Protein AF-A0A932LDM0-F1 (afdb_monomer_lite)

Radius of gyration: 12.8 Å; chains: 1; bounding box: 32×37×29 Å

Secondary structure (DSSP, 8-state):
--HHHHHHHHHHHHHHHHHHHHHHS-TT-EEEEETTEEEEEESSHHHHHHHHHHTT--GGG-EEEETT----S------

pLDDT: mean 83.51, std 14.33, range [41.19, 94.56]

Structure (mmCIF, N/CA/C/O backbone):
data_AF-A0A932LDM0-F1
#
_entry.id   AF-A0A932LDM0-F1
#
loop_
_atom_site.group_PDB
_atom_site.id
_atom_site.type_symbol
_atom_site.label_atom_id
_atom_site.label_alt_id
_atom_site.label_comp_id
_atom_site.label_asym_id
_atom_site.label_entity_id
_atom_site.label_seq_id
_atom_site.pdbx_PDB_ins_code
_atom_site.Cartn_x
_atom_site.Cartn_y
_atom_site.Cartn_z
_atom_site.occupancy
_atom_site.B_iso_or_equiv
_atom_site.auth_seq_id
_atom_site.auth_comp_id
_atom_site.auth_asym_id
_atom_site.auth_atom_id
_atom_site.pdbx_PDB_model_num
ATOM 1 N N . MET A 1 1 ? -19.467 0.765 6.457 1.00 56.66 1 MET A N 1
ATOM 2 C CA . MET A 1 1 ? -18.947 2.148 6.485 1.00 56.66 1 MET A CA 1
ATOM 3 C C . MET A 1 1 ? -19.214 2.764 5.130 1.00 56.66 1 MET A C 1
ATOM 5 O O . MET A 1 1 ? -19.131 2.039 4.145 1.00 56.66 1 MET A O 1
ATOM 9 N N . ASP A 1 2 ? -19.587 4.039 5.088 1.00 74.62 2 ASP A N 1
ATOM 10 C CA . ASP A 1 2 ? -19.768 4.763 3.830 1.00 74.62 2 ASP A CA 1
ATOM 11 C C . ASP A 1 2 ? -18.419 4.887 3.095 1.00 74.62 2 ASP A C 1
ATOM 13 O O . ASP A 1 2 ? -17.376 5.067 3.735 1.00 74.62 2 ASP A O 1
ATOM 17 N N . VAL A 1 3 ? -18.422 4.748 1.769 1.00 70.69 3 VAL A N 1
ATOM 18 C CA . VAL A 1 3 ? -17.209 4.819 0.935 1.00 70.69 3 VAL A CA 1
ATOM 19 C C . VAL A 1 3 ? -16.550 6.194 1.069 1.00 70.69 3 VAL A C 1
ATOM 21 O O . VAL A 1 3 ? -15.321 6.289 1.096 1.00 70.69 3 VAL A O 1
ATOM 24 N N . GLU A 1 4 ? -17.346 7.254 1.226 1.00 72.50 4 GLU A N 1
ATOM 25 C CA . GLU A 1 4 ? -16.831 8.614 1.406 1.00 72.50 4 GLU A CA 1
ATOM 26 C C . GLU A 1 4 ? -16.106 8.785 2.745 1.00 72.50 4 GLU A C 1
ATOM 28 O O . GLU A 1 4 ? -15.022 9.373 2.796 1.00 72.50 4 GLU A O 1
ATOM 33 N N . GLN A 1 5 ? -16.651 8.202 3.816 1.00 75.12 5 GLN A N 1
ATOM 34 C CA . GLN A 1 5 ? -16.045 8.248 5.146 1.00 75.12 5 GLN A CA 1
ATOM 35 C C . GLN A 1 5 ? -14.693 7.519 5.168 1.00 75.12 5 GLN A C 1
ATOM 37 O O . GLN A 1 5 ? -13.713 8.058 5.685 1.00 75.12 5 GLN A O 1
ATOM 42 N N . ASN A 1 6 ? -14.618 6.330 4.559 1.00 79.31 6 ASN A N 1
ATOM 43 C CA . ASN A 1 6 ? -13.372 5.558 4.482 1.00 79.31 6 ASN A CA 1
ATOM 44 C C . ASN A 1 6 ? -12.309 6.299 3.650 1.00 79.31 6 ASN A C 1
ATOM 46 O O . ASN A 1 6 ? -11.132 6.366 4.002 1.00 79.31 6 ASN A O 1
ATOM 50 N N . ARG A 1 7 ? -12.728 6.957 2.565 1.00 81.81 7 ARG A N 1
ATOM 51 C CA . ARG A 1 7 ? -11.827 7.776 1.752 1.00 81.81 7 ARG A CA 1
ATOM 52 C C . ARG A 1 7 ? -11.264 8.968 2.532 1.00 81.81 7 ARG A C 1
ATOM 54 O O . ARG A 1 7 ? -10.061 9.220 2.447 1.00 81.81 7 ARG A O 1
ATOM 61 N N . ALA A 1 8 ? -12.091 9.683 3.295 1.00 85.25 8 ALA A N 1
ATOM 62 C CA . ALA A 1 8 ? -11.634 10.796 4.128 1.00 85.25 8 ALA A CA 1
ATOM 63 C C . ALA A 1 8 ? -10.633 10.333 5.204 1.00 85.25 8 ALA A C 1
ATOM 65 O O . ALA A 1 8 ? -9.617 10.994 5.439 1.00 85.25 8 ALA A O 1
ATOM 66 N N . GLU A 1 9 ? -10.884 9.172 5.811 1.00 89.31 9 GLU A N 1
ATOM 67 C CA . GLU A 1 9 ? -9.992 8.548 6.789 1.00 89.31 9 GLU A CA 1
ATOM 68 C C . GLU A 1 9 ? -8.637 8.171 6.178 1.00 89.31 9 GLU A C 1
ATOM 70 O O . GLU A 1 9 ? -7.592 8.579 6.694 1.00 89.31 9 GLU A O 1
ATOM 75 N N . ASN A 1 10 ? -8.633 7.484 5.034 1.00 87.69 10 ASN A N 1
ATOM 76 C CA . ASN A 1 10 ? -7.399 7.090 4.355 1.00 87.69 10 ASN A CA 1
ATOM 77 C C . ASN A 1 10 ? -6.580 8.305 3.898 1.00 87.69 10 ASN A C 1
ATOM 79 O O . ASN A 1 10 ? -5.356 8.303 4.016 1.00 87.69 10 ASN A O 1
ATOM 83 N N . GLN A 1 11 ? -7.234 9.382 3.452 1.00 87.38 11 GLN A N 1
ATOM 84 C CA . GLN A 1 11 ? -6.550 10.637 3.125 1.00 87.38 11 GLN A CA 1
ATOM 85 C C . GLN A 1 11 ? -5.934 11.309 4.358 1.00 87.38 11 GLN A C 1
ATOM 87 O O . GLN A 1 11 ? -4.812 11.818 4.298 1.00 87.38 11 GLN A O 1
ATOM 92 N N . ALA A 1 12 ? -6.641 11.318 5.491 1.00 89.38 12 ALA A N 1
ATOM 93 C CA . ALA A 1 12 ? -6.098 11.848 6.737 1.00 89.38 12 ALA A CA 1
ATOM 94 C C . ALA A 1 12 ? -4.903 11.022 7.233 1.00 89.38 12 ALA A C 1
ATOM 96 O O . ALA A 1 12 ? -3.915 11.592 7.706 1.00 89.38 12 ALA A O 1
ATOM 97 N N . ALA A 1 13 ? -4.968 9.698 7.090 1.00 90.31 13 ALA A N 1
ATOM 98 C CA . ALA A 1 13 ? -3.862 8.806 7.399 1.00 90.31 13 ALA A CA 1
ATOM 99 C C . ALA A 1 13 ? -2.667 9.034 6.473 1.00 90.31 13 ALA A C 1
ATOM 101 O O . ALA A 1 13 ? -1.554 9.178 6.970 1.00 90.31 13 ALA A O 1
ATOM 102 N N . PHE A 1 14 ? -2.882 9.179 5.163 1.00 89.44 14 PHE A N 1
ATOM 103 C CA . PHE A 1 14 ? -1.813 9.498 4.219 1.00 89.44 14 PHE A CA 1
ATOM 104 C C . PHE A 1 14 ? -1.045 10.759 4.620 1.00 89.44 14 PHE A C 1
ATOM 106 O O . PHE A 1 14 ? 0.177 10.716 4.701 1.00 89.44 14 PHE A O 1
ATOM 113 N N . ARG A 1 15 ? -1.730 11.854 4.981 1.00 88.50 15 ARG A N 1
ATOM 114 C CA . ARG A 1 15 ? -1.056 13.087 5.439 1.00 88.50 15 ARG A CA 1
ATOM 115 C C . ARG A 1 15 ? -0.154 12.861 6.656 1.00 88.50 15 ARG A C 1
ATOM 117 O O . ARG A 1 15 ? 0.911 13.463 6.760 1.00 88.50 15 ARG A O 1
ATOM 124 N N . ARG A 1 16 ? -0.556 11.981 7.578 1.00 91.06 16 ARG A N 1
ATOM 125 C CA . ARG A 1 16 ? 0.243 11.620 8.764 1.00 91.06 16 ARG A CA 1
ATOM 126 C C . ARG A 1 16 ? 1.402 10.690 8.408 1.00 91.06 16 ARG A C 1
ATOM 128 O O . ARG A 1 16 ? 2.479 10.805 8.988 1.00 91.06 16 ARG A O 1
ATOM 135 N N . LEU A 1 17 ? 1.172 9.784 7.461 1.00 89.81 17 LEU A N 1
ATOM 136 C CA . LEU A 1 17 ? 2.099 8.733 7.059 1.00 89.81 17 LEU A CA 1
ATOM 137 C C . LEU A 1 17 ? 3.057 9.163 5.944 1.00 89.81 17 LEU A C 1
ATOM 139 O O . LEU A 1 17 ? 4.051 8.479 5.758 1.00 89.81 17 LEU A O 1
ATOM 143 N N . LYS A 1 18 ? 2.834 10.289 5.252 1.00 88.44 18 LYS A N 1
ATOM 144 C CA . LYS A 1 18 ? 3.621 10.732 4.083 1.00 88.44 18 LYS A CA 1
ATOM 145 C C . LYS A 1 18 ? 5.126 10.677 4.323 1.00 88.44 18 LYS A C 1
ATOM 147 O O . LYS A 1 18 ? 5.836 10.012 3.584 1.00 88.44 18 LYS A O 1
ATOM 152 N N . ARG A 1 19 ? 5.598 11.295 5.413 1.00 87.44 19 ARG A N 1
ATOM 153 C CA . ARG A 1 19 ? 7.027 11.285 5.771 1.00 87.44 19 ARG A CA 1
ATOM 154 C C . ARG A 1 19 ? 7.569 9.879 6.022 1.00 87.44 19 ARG A C 1
ATOM 156 O O . ARG A 1 19 ? 8.721 9.616 5.713 1.00 87.44 19 ARG A O 1
ATOM 163 N N . ASN A 1 20 ? 6.754 9.002 6.603 1.00 89.69 20 ASN A N 1
ATOM 164 C CA . ASN A 1 20 ? 7.127 7.609 6.829 1.00 89.69 20 ASN A CA 1
ATOM 165 C C . ASN A 1 20 ? 7.176 6.849 5.496 1.00 89.69 20 ASN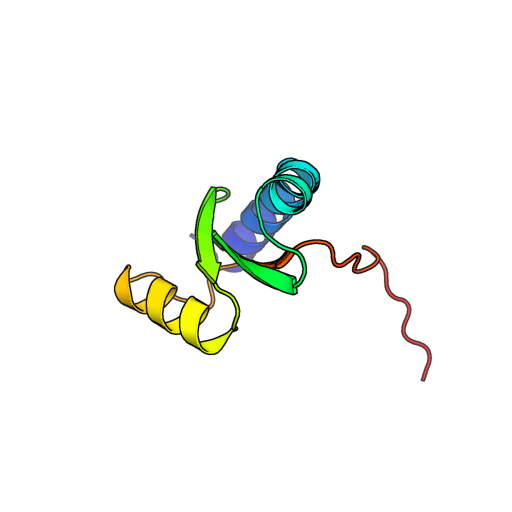 A C 1
ATOM 167 O O . ASN A 1 20 ? 8.151 6.172 5.207 1.00 89.69 20 ASN A O 1
ATOM 171 N N . ILE A 1 21 ? 6.178 7.051 4.633 1.00 88.88 21 ILE A N 1
ATOM 172 C CA . ILE A 1 21 ? 6.115 6.429 3.311 1.00 88.88 21 ILE A CA 1
ATOM 173 C C . ILE A 1 21 ? 7.337 6.813 2.465 1.00 88.88 21 ILE A C 1
ATOM 175 O O . ILE A 1 21 ? 7.976 5.947 1.876 1.00 88.88 21 ILE A O 1
ATOM 179 N N . ASP A 1 22 ? 7.703 8.093 2.451 1.00 89.06 22 ASP A N 1
ATOM 180 C CA . ASP A 1 22 ? 8.851 8.569 1.674 1.00 89.06 22 ASP A CA 1
ATOM 181 C C . ASP A 1 22 ? 10.193 8.038 2.205 1.00 89.06 22 ASP A C 1
ATOM 183 O O . ASP A 1 22 ? 11.133 7.871 1.429 1.00 89.06 22 ASP A O 1
ATOM 187 N N . ALA A 1 23 ? 10.286 7.768 3.512 1.00 89.75 23 ALA A N 1
ATOM 188 C CA . ALA A 1 23 ? 11.497 7.262 4.153 1.00 89.75 23 ALA A CA 1
ATOM 189 C C . ALA A 1 23 ? 11.619 5.729 4.111 1.00 89.75 23 ALA A C 1
ATOM 191 O O . ALA A 1 23 ? 12.732 5.208 4.089 1.00 89.75 23 ALA A O 1
ATOM 192 N N . SER A 1 24 ? 10.496 5.007 4.147 1.00 91.25 24 SER A N 1
ATOM 193 C CA . SER A 1 24 ? 10.471 3.548 4.304 1.00 91.25 24 SER A CA 1
ATOM 194 C C . SER A 1 24 ? 10.304 2.778 3.003 1.00 91.25 24 SER A C 1
ATOM 196 O O . SER A 1 24 ? 10.707 1.618 2.960 1.00 91.25 24 SER A O 1
ATOM 198 N N . TYR A 1 25 ? 9.746 3.389 1.956 1.00 89.88 25 TYR A N 1
ATOM 199 C CA . TYR A 1 25 ? 9.541 2.717 0.674 1.00 89.88 25 TYR A CA 1
ATOM 200 C C . TYR A 1 25 ? 10.468 3.295 -0.398 1.00 89.88 25 TYR A C 1
ATOM 202 O O . TYR A 1 25 ? 10.666 4.516 -0.444 1.00 89.88 25 TYR A O 1
ATOM 210 N N . PRO A 1 26 ? 11.030 2.450 -1.284 1.00 88.38 26 PRO A N 1
ATOM 211 C CA . PRO A 1 26 ? 11.824 2.928 -2.409 1.00 88.38 26 PRO A CA 1
ATOM 212 C C . PRO A 1 26 ? 11.007 3.889 -3.267 1.00 88.38 26 PRO A C 1
ATOM 214 O O . PRO A 1 26 ? 9.801 3.698 -3.421 1.00 88.38 26 PRO A O 1
ATOM 217 N N . GLY A 1 27 ? 11.648 4.912 -3.830 1.00 88.62 27 GLY A N 1
ATOM 218 C CA . GLY A 1 27 ? 10.970 5.897 -4.668 1.00 88.62 27 GLY A CA 1
ATOM 219 C C . GLY A 1 27 ? 10.268 5.247 -5.858 1.00 88.62 27 GLY A C 1
ATOM 220 O O . GLY A 1 27 ? 10.825 4.372 -6.520 1.00 88.62 27 GLY A O 1
ATOM 221 N N . GLY A 1 28 ? 9.035 5.673 -6.122 1.00 85.25 28 GLY A N 1
ATOM 222 C CA . GLY A 1 28 ? 8.235 5.164 -7.231 1.00 85.25 28 GLY A CA 1
ATOM 223 C C . GLY A 1 28 ? 7.444 3.885 -6.942 1.00 85.25 28 GLY A C 1
ATOM 224 O O . GLY A 1 28 ? 6.683 3.485 -7.824 1.00 85.25 28 GLY A O 1
ATOM 225 N N . HIS A 1 29 ? 7.565 3.295 -5.746 1.00 91.25 29 HIS A N 1
ATOM 226 C CA . HIS A 1 29 ? 6.683 2.220 -5.281 1.00 91.25 29 HIS A CA 1
ATOM 227 C C . HIS A 1 29 ? 5.264 2.737 -5.046 1.00 91.25 29 HIS A C 1
ATOM 229 O O . HIS A 1 29 ? 5.047 3.872 -4.620 1.00 91.25 29 HIS A O 1
ATOM 235 N N . PHE A 1 30 ? 4.289 1.870 -5.275 1.00 92.12 30 PHE A N 1
ATOM 236 C CA . PHE A 1 30 ? 2.901 2.090 -4.911 1.00 92.12 30 PHE A CA 1
ATOM 237 C C . PHE A 1 30 ? 2.657 1.552 -3.504 1.00 92.12 30 PHE A C 1
ATOM 239 O O . PHE A 1 30 ? 3.014 0.418 -3.200 1.00 92.12 30 PHE A O 1
ATOM 246 N N . VAL A 1 31 ? 2.015 2.350 -2.659 1.00 92.94 31 VAL A N 1
ATOM 247 C CA . VAL A 1 31 ? 1.674 2.010 -1.276 1.00 92.94 31 VAL A CA 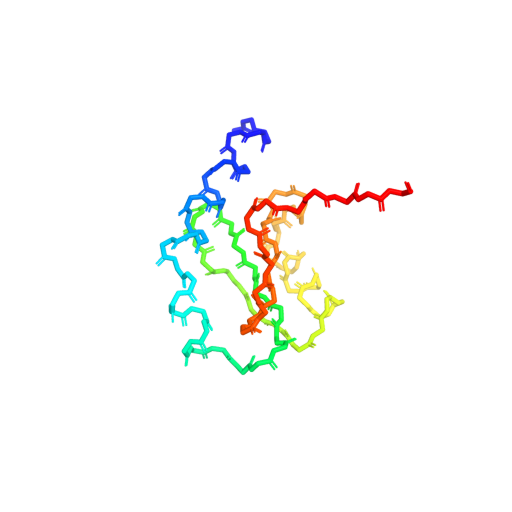1
ATOM 248 C C . VAL A 1 31 ? 0.163 2.106 -1.103 1.00 92.94 31 VAL A C 1
ATOM 250 O O . VAL A 1 31 ? -0.452 3.110 -1.468 1.00 92.94 31 VAL A O 1
ATOM 253 N N . ALA A 1 32 ? -0.437 1.057 -0.547 1.00 93.75 32 ALA A N 1
ATOM 254 C CA . ALA A 1 32 ? -1.867 0.950 -0.295 1.00 93.75 32 ALA A CA 1
ATOM 255 C C . ALA A 1 32 ? -2.200 1.280 1.163 1.00 93.75 32 ALA A C 1
ATOM 257 O O . ALA A 1 32 ? -1.634 0.693 2.086 1.00 93.75 32 ALA A O 1
ATOM 258 N N . ILE A 1 33 ? -3.166 2.174 1.365 1.00 92.31 33 ILE A N 1
ATOM 259 C CA . ILE A 1 33 ? -3.703 2.570 2.667 1.00 92.31 33 ILE A CA 1
ATOM 260 C C . ILE A 1 33 ? -5.177 2.172 2.744 1.00 92.31 33 ILE A C 1
ATOM 262 O O . ILE A 1 33 ? -5.977 2.568 1.896 1.00 92.31 33 ILE A O 1
ATOM 266 N N . HIS A 1 34 ? -5.552 1.429 3.778 1.00 91.81 34 HIS A N 1
ATOM 267 C CA . HIS A 1 34 ? -6.931 1.035 4.052 1.00 91.81 34 HIS A CA 1
ATOM 268 C C . HIS A 1 34 ? -7.223 1.146 5.550 1.00 91.81 34 HIS A C 1
ATOM 270 O O . HIS A 1 34 ? -6.384 0.773 6.368 1.00 91.81 34 HIS A O 1
ATOM 276 N N . ASN A 1 35 ? -8.396 1.680 5.907 1.00 90.31 35 ASN A N 1
ATOM 277 C CA . ASN A 1 35 ? -8.797 1.985 7.287 1.00 90.31 35 ASN A CA 1
ATOM 278 C C . ASN A 1 35 ? -7.693 2.722 8.070 1.00 90.31 35 ASN A C 1
ATOM 280 O O . ASN A 1 35 ? -7.353 2.388 9.204 1.00 90.31 35 ASN A O 1
ATOM 284 N N . GLY A 1 36 ? -7.058 3.684 7.400 1.00 89.81 36 GLY A N 1
ATOM 285 C CA . GLY A 1 36 ? -6.003 4.518 7.958 1.00 89.81 36 GLY A CA 1
ATOM 286 C C . GLY A 1 36 ? -4.644 3.843 8.184 1.00 89.81 36 GLY A C 1
ATOM 287 O O . GLY A 1 36 ? -3.768 4.450 8.804 1.00 89.81 36 GLY A O 1
ATOM 288 N N . GLN A 1 37 ? -4.435 2.623 7.687 1.00 91.56 37 GLN A N 1
ATOM 289 C CA . GLN A 1 37 ? -3.193 1.863 7.855 1.00 91.56 37 GLN A CA 1
ATOM 290 C C . GLN A 1 37 ? -2.590 1.473 6.508 1.00 91.56 37 GLN A C 1
ATOM 292 O O . GLN A 1 37 ? -3.320 1.235 5.551 1.00 91.56 37 GLN A O 1
ATOM 297 N N . ILE A 1 38 ? -1.260 1.384 6.433 1.00 92.69 38 ILE A N 1
ATOM 298 C CA . ILE A 1 38 ? -0.588 0.815 5.259 1.00 92.69 38 ILE A CA 1
ATOM 299 C C . ILE A 1 38 ? -0.783 -0.699 5.294 1.00 92.69 38 ILE A C 1
ATOM 301 O O . ILE A 1 38 ? -0.441 -1.336 6.289 1.00 92.69 38 ILE A O 1
ATOM 305 N N . ILE A 1 39 ? -1.331 -1.258 4.218 1.00 94.00 39 ILE A N 1
ATOM 306 C CA . ILE A 1 39 ? -1.663 -2.688 4.122 1.00 94.00 39 ILE A CA 1
ATOM 307 C C . ILE A 1 39 ? -0.775 -3.454 3.135 1.00 94.00 39 ILE A C 1
ATOM 309 O O . ILE A 1 39 ? -0.698 -4.680 3.207 1.00 94.00 39 ILE A O 1
ATOM 313 N N . ALA A 1 40 ? -0.130 -2.749 2.203 1.00 93.75 40 ALA A N 1
ATOM 314 C CA . ALA A 1 40 ? 0.742 -3.333 1.191 1.00 93.75 40 ALA A CA 1
ATOM 315 C C . ALA A 1 40 ? 1.579 -2.260 0.484 1.00 93.75 40 ALA A C 1
ATOM 317 O O . ALA A 1 40 ? 1.179 -1.093 0.419 1.00 93.75 40 ALA A O 1
ATOM 318 N N . ASP A 1 41 ? 2.687 -2.688 -0.114 1.00 94.56 41 ASP A N 1
ATOM 319 C CA . ASP A 1 41 ? 3.438 -1.944 -1.117 1.00 94.56 41 ASP A CA 1
ATOM 320 C C . ASP A 1 41 ? 3.831 -2.854 -2.290 1.00 94.56 41 ASP A C 1
ATOM 322 O O . ASP A 1 41 ? 3.880 -4.078 -2.148 1.00 94.56 41 ASP A O 1
ATOM 326 N N . ALA A 1 42 ? 4.068 -2.260 -3.458 1.00 93.62 42 ALA A N 1
ATOM 327 C CA . ALA A 1 42 ? 4.617 -2.954 -4.616 1.00 93.62 42 ALA A CA 1
ATOM 328 C C . ALA A 1 42 ? 5.303 -1.982 -5.585 1.00 93.62 42 ALA A C 1
ATOM 330 O O . ALA A 1 42 ? 5.030 -0.783 -5.595 1.00 93.62 42 ALA A O 1
ATOM 331 N N . ASP A 1 43 ? 6.154 -2.514 -6.457 1.00 93.06 43 ASP A N 1
ATOM 332 C CA . ASP A 1 43 ? 6.829 -1.765 -7.524 1.00 93.06 43 ASP A CA 1
ATOM 333 C C . ASP A 1 43 ? 5.901 -1.375 -8.694 1.00 93.06 43 ASP A C 1
ATOM 335 O O . ASP A 1 43 ? 6.241 -0.525 -9.517 1.00 93.06 43 ASP A O 1
ATOM 339 N N . SER A 1 44 ? 4.710 -1.973 -8.765 1.00 91.12 44 SER A N 1
ATOM 340 C CA . SER A 1 44 ? 3.738 -1.785 -9.838 1.00 91.12 44 SER A CA 1
ATOM 341 C C . SER A 1 44 ? 2.303 -1.808 -9.314 1.00 91.12 44 SER A C 1
ATOM 343 O O . SER A 1 44 ? 1.981 -2.473 -8.327 1.00 91.12 44 SER A O 1
ATOM 345 N N . PHE A 1 45 ? 1.418 -1.079 -10.000 1.00 86.56 4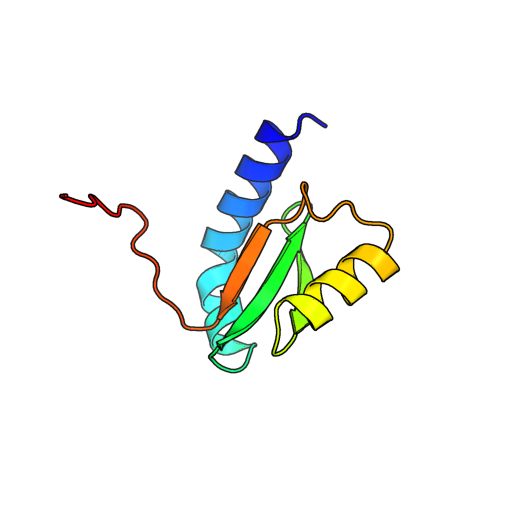5 PHE A N 1
ATOM 346 C CA . PHE A 1 45 ? 0.004 -1.021 -9.634 1.00 86.56 45 PHE A CA 1
ATOM 347 C C . PHE A 1 45 ? -0.668 -2.397 -9.725 1.00 86.56 45 PHE A C 1
ATOM 349 O O . PHE A 1 45 ? -1.429 -2.758 -8.833 1.00 86.56 45 PHE A O 1
ATOM 356 N N . ASP A 1 46 ? -0.347 -3.187 -10.753 1.00 91.56 46 ASP A N 1
ATOM 357 C CA . ASP A 1 46 ? -0.918 -4.525 -10.937 1.00 91.56 46 ASP A CA 1
ATOM 358 C C . ASP A 1 46 ? -0.524 -5.472 -9.798 1.00 91.56 46 ASP A C 1
ATOM 360 O O . ASP A 1 46 ? -1.383 -6.155 -9.234 1.00 91.56 46 ASP A O 1
ATOM 364 N N . ALA A 1 47 ? 0.752 -5.472 -9.397 1.00 92.31 47 ALA A N 1
ATOM 365 C CA . ALA A 1 47 ? 1.211 -6.265 -8.260 1.00 92.31 47 ALA A CA 1
ATOM 366 C C . ALA A 1 47 ? 0.518 -5.827 -6.962 1.00 92.31 47 ALA A C 1
ATOM 368 O O . ALA A 1 47 ? 0.012 -6.673 -6.221 1.00 92.31 47 ALA A O 1
ATOM 369 N N . LEU A 1 48 ? 0.410 -4.515 -6.719 1.00 93.75 48 LEU A N 1
ATOM 370 C CA . LEU A 1 48 ? -0.294 -3.989 -5.549 1.00 93.75 48 LEU A CA 1
ATOM 371 C C . LEU A 1 48 ? -1.774 -4.400 -5.548 1.00 93.75 48 LEU A C 1
ATOM 373 O O . LEU A 1 48 ? -2.304 -4.825 -4.523 1.00 93.75 48 LEU A O 1
ATOM 377 N N . HIS A 1 49 ? -2.436 -4.319 -6.701 1.00 91.94 49 HIS A N 1
ATOM 378 C CA . HIS A 1 49 ? -3.835 -4.695 -6.866 1.00 91.94 49 HIS A CA 1
ATOM 379 C C . HIS A 1 49 ? -4.066 -6.183 -6.570 1.00 91.94 49 HIS A C 1
ATOM 381 O O . HIS A 1 49 ? -5.006 -6.533 -5.853 1.00 91.94 49 HIS A O 1
ATOM 387 N N . HIS A 1 50 ? -3.180 -7.064 -7.043 1.00 93.75 50 HIS A N 1
ATOM 388 C CA . HIS A 1 50 ? -3.230 -8.487 -6.706 1.00 93.75 50 HIS A CA 1
ATOM 389 C C . HIS A 1 50 ? -3.047 -8.747 -5.208 1.00 93.75 50 HIS A C 1
ATOM 391 O O . HIS A 1 50 ? -3.753 -9.593 -4.655 1.00 93.75 50 HIS A O 1
ATOM 397 N N . VAL A 1 51 ? -2.157 -8.010 -4.537 1.00 94.12 51 VAL A N 1
ATOM 398 C CA . VAL A 1 51 ? -1.972 -8.123 -3.082 1.00 94.12 51 VAL A CA 1
ATOM 399 C C . VAL A 1 51 ? -3.235 -7.692 -2.333 1.00 94.12 51 VAL A C 1
ATOM 401 O O . VAL A 1 51 ? -3.687 -8.419 -1.452 1.00 94.12 51 VAL A O 1
ATOM 404 N N . ILE A 1 52 ? -3.846 -6.563 -2.708 1.00 93.06 52 ILE A N 1
ATOM 405 C CA . ILE A 1 52 ? -5.087 -6.069 -2.088 1.00 93.06 52 ILE A CA 1
ATOM 406 C C . ILE A 1 52 ? -6.219 -7.099 -2.238 1.00 93.06 52 ILE A C 1
ATOM 408 O O . ILE A 1 52 ? -6.868 -7.456 -1.253 1.00 93.06 52 ILE A O 1
ATOM 412 N N . LEU A 1 53 ? -6.418 -7.633 -3.449 1.00 92.62 53 LEU A N 1
ATOM 413 C CA . LEU A 1 53 ? -7.430 -8.663 -3.702 1.00 92.62 53 LEU A CA 1
ATOM 414 C C . LEU A 1 53 ? -7.148 -9.961 -2.938 1.00 92.62 53 LEU A C 1
ATOM 416 O O . LEU A 1 53 ? -8.074 -10.574 -2.409 1.00 92.62 53 LEU A O 1
ATOM 420 N N . GLY A 1 54 ? -5.879 -10.367 -2.843 1.00 93.88 54 GLY A N 1
ATOM 421 C CA . GLY A 1 54 ? -5.460 -11.541 -2.075 1.00 93.88 54 GLY A CA 1
ATOM 422 C C . GLY A 1 54 ? -5.757 -11.428 -0.577 1.00 93.88 54 GLY A C 1
ATOM 423 O O . GLY A 1 54 ? -5.953 -12.445 0.083 1.00 93.88 54 GLY A O 1
ATOM 424 N N . GLN A 1 55 ? -5.856 -10.205 -0.049 1.00 91.50 55 GLN A N 1
ATOM 425 C CA . GLN A 1 55 ? -6.261 -9.926 1.334 1.00 91.50 55 GLN A CA 1
ATOM 426 C C . GLN A 1 55 ? -7.790 -9.847 1.516 1.00 91.50 55 GLN A C 1
ATOM 428 O O . GLN A 1 55 ? -8.263 -9.636 2.632 1.00 91.50 55 GLN A O 1
ATOM 433 N N . GLY A 1 56 ? -8.578 -10.010 0.446 1.00 92.69 56 GLY A N 1
ATOM 434 C CA . GLY A 1 56 ? -10.039 -9.887 0.486 1.00 92.69 56 GLY A CA 1
ATOM 435 C C . GLY A 1 56 ? -10.536 -8.449 0.672 1.00 92.69 56 GLY A C 1
ATOM 436 O O . GLY A 1 56 ? -11.686 -8.245 1.061 1.00 92.69 56 GLY A O 1
ATOM 437 N N . ILE A 1 57 ? -9.682 -7.456 0.415 1.00 90.94 57 ILE A N 1
ATOM 438 C CA . ILE A 1 57 ? -10.004 -6.032 0.537 1.00 90.94 57 ILE A CA 1
ATOM 439 C C . ILE A 1 57 ? -10.539 -5.534 -0.810 1.00 90.94 57 ILE A C 1
ATOM 441 O O . ILE A 1 57 ? -9.980 -5.850 -1.857 1.00 90.94 57 ILE A O 1
ATOM 445 N N . ASP A 1 58 ? -11.621 -4.747 -0.796 1.00 87.88 58 ASP A N 1
ATOM 446 C CA . ASP A 1 58 ? -12.127 -4.085 -2.006 1.00 87.88 58 ASP A CA 1
ATOM 447 C C . ASP A 1 58 ? -11.171 -2.942 -2.395 1.00 87.88 58 ASP A C 1
ATOM 449 O O . ASP A 1 58 ? -11.079 -1.965 -1.642 1.00 87.88 58 ASP A O 1
ATOM 453 N N . PRO A 1 59 ? -10.504 -2.995 -3.566 1.00 86.56 59 PRO A N 1
ATOM 454 C CA . PRO A 1 59 ? -9.570 -1.953 -3.993 1.00 86.56 59 PRO A CA 1
ATOM 455 C C . PRO A 1 59 ? -10.198 -0.557 -4.073 1.00 86.56 59 PRO A C 1
ATOM 457 O O . PRO A 1 59 ? -9.506 0.447 -3.922 1.00 86.56 59 PRO A O 1
ATOM 460 N N . ARG A 1 60 ? -11.522 -0.462 -4.261 1.00 85.81 60 ARG A N 1
ATOM 461 C CA . ARG A 1 60 ? -12.251 0.819 -4.298 1.00 85.81 60 ARG A CA 1
ATOM 462 C C . ARG A 1 60 ? -12.340 1.492 -2.928 1.00 85.81 60 ARG A C 1
ATOM 464 O O . ARG A 1 60 ? -12.679 2.669 -2.846 1.00 85.81 60 ARG A O 1
ATOM 471 N N . GLN A 1 61 ? -12.061 0.751 -1.858 1.00 87.56 61 GLN A N 1
ATOM 472 C CA . GLN A 1 61 ? -12.004 1.248 -0.484 1.00 87.56 61 GLN A CA 1
ATOM 473 C C . GLN A 1 61 ? -10.567 1.507 -0.012 1.00 87.56 61 GLN A C 1
ATOM 475 O O . GLN A 1 61 ? -10.336 1.772 1.169 1.00 87.56 61 GLN A O 1
ATOM 480 N N . THR A 1 62 ? -9.594 1.425 -0.916 1.00 88.31 62 THR A N 1
ATOM 481 C CA . THR A 1 62 ? -8.172 1.596 -0.630 1.00 88.31 62 THR A CA 1
ATOM 482 C C . THR A 1 62 ? -7.675 2.886 -1.274 1.00 88.31 62 THR A C 1
ATOM 484 O O . THR A 1 62 ? -8.031 3.216 -2.404 1.00 88.31 62 THR A O 1
ATOM 487 N N . LEU A 1 63 ? -6.842 3.639 -0.563 1.00 90.19 63 LEU A N 1
ATOM 488 C CA . LEU A 1 63 ? -6.098 4.755 -1.133 1.00 90.19 63 LEU A CA 1
ATOM 489 C C . LEU A 1 63 ? -4.733 4.246 -1.593 1.00 90.19 63 LEU A C 1
ATOM 491 O O . LEU A 1 63 ? -3.979 3.710 -0.788 1.00 90.19 63 LEU A O 1
ATOM 495 N N . VAL A 1 64 ? -4.404 4.442 -2.866 1.00 90.69 64 VAL A N 1
ATOM 496 C CA . VAL A 1 64 ? -3.084 4.112 -3.415 1.00 90.69 64 VAL A CA 1
ATOM 497 C C . VAL A 1 64 ? -2.301 5.398 -3.639 1.00 90.69 64 VAL A C 1
ATOM 499 O O . VAL A 1 64 ? -2.822 6.353 -4.213 1.00 90.69 64 VAL A O 1
ATOM 502 N N . VAL A 1 65 ? -1.056 5.420 -3.175 1.00 90.12 65 VAL A N 1
ATOM 503 C CA . VAL A 1 65 ? -0.137 6.557 -3.309 1.00 90.12 65 VAL A CA 1
ATOM 504 C C . VAL A 1 65 ? 1.209 6.083 -3.831 1.00 90.12 65 VAL A C 1
ATOM 506 O O . VAL A 1 65 ? 1.585 4.936 -3.607 1.00 90.12 65 VAL A O 1
ATOM 509 N N . ARG A 1 66 ? 1.942 6.959 -4.518 1.00 88.56 66 ARG A N 1
ATOM 510 C CA . ARG A 1 66 ? 3.290 6.663 -5.005 1.00 88.56 66 ARG A CA 1
ATOM 511 C C . ARG A 1 66 ? 4.325 7.304 -4.083 1.00 88.56 66 ARG A C 1
ATOM 513 O O . ARG A 1 66 ? 4.225 8.490 -3.767 1.00 88.56 66 ARG A O 1
ATOM 520 N N . SER A 1 67 ? 5.269 6.510 -3.591 1.00 87.19 67 SER A N 1
ATOM 521 C CA . SER A 1 67 ? 6.312 6.961 -2.667 1.00 87.19 67 SER A CA 1
ATOM 522 C C . SER A 1 67 ? 7.231 7.977 -3.340 1.00 87.19 67 SER A C 1
ATOM 524 O O . SER A 1 67 ? 7.582 7.836 -4.515 1.00 87.19 67 SER A O 1
ATOM 526 N N . GLN A 1 68 ? 7.641 8.994 -2.578 1.00 83.62 68 GLN A N 1
ATOM 527 C CA . GLN A 1 68 ? 8.536 10.065 -3.030 1.00 83.62 68 GLN A CA 1
ATOM 528 C C . GLN A 1 68 ? 7.993 10.914 -4.195 1.00 83.62 68 GLN A C 1
ATOM 530 O O . GLN A 1 68 ? 8.699 11.789 -4.687 1.00 83.62 68 GLN A O 1
ATOM 535 N N . GLU A 1 69 ? 6.731 10.728 -4.598 1.00 79.19 69 GLU A N 1
ATOM 536 C CA . GLU A 1 69 ? 6.042 11.669 -5.476 1.00 79.19 69 GLU A CA 1
ATOM 537 C C . GLU A 1 69 ? 5.331 12.741 -4.648 1.00 79.19 69 GLU A C 1
ATOM 539 O O . GLU A 1 69 ? 4.587 12.466 -3.698 1.00 79.19 69 GLU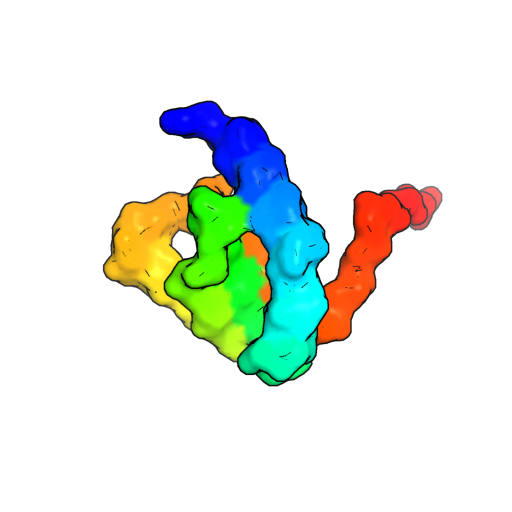 A O 1
ATOM 544 N N . GLU A 1 70 ? 5.577 13.996 -5.011 1.00 65.31 70 GLU A N 1
ATOM 545 C CA . GLU A 1 70 ? 4.801 15.133 -4.540 1.00 65.31 70 GLU A CA 1
ATOM 546 C C . GLU A 1 70 ? 3.689 15.407 -5.548 1.00 65.31 70 GLU A C 1
ATOM 548 O O . GLU A 1 70 ? 3.907 16.004 -6.600 1.00 65.31 70 GLU A O 1
ATOM 553 N N . TYR A 1 71 ? 2.473 14.976 -5.220 1.00 58.84 71 TYR A N 1
ATOM 554 C CA . TYR A 1 71 ? 1.286 15.545 -5.845 1.00 58.84 71 TYR A CA 1
ATOM 555 C C . TYR A 1 71 ? 0.905 16.785 -5.037 1.00 58.84 71 TYR A C 1
ATOM 557 O O . TYR A 1 71 ? 0.626 16.642 -3.841 1.00 58.84 71 TYR A O 1
ATOM 565 N N . PRO A 1 72 ? 0.909 17.994 -5.626 1.00 52.56 72 PRO A N 1
ATOM 566 C CA . PRO A 1 72 ? 0.447 19.174 -4.912 1.00 52.56 72 PRO A CA 1
ATOM 567 C C . PRO A 1 72 ? -0.994 18.942 -4.439 1.00 52.56 72 PRO A C 1
ATOM 569 O O . PRO A 1 72 ? -1.844 18.510 -5.217 1.00 52.56 72 PRO A O 1
ATOM 572 N N . GLU A 1 73 ? -1.266 19.220 -3.156 1.00 49.81 73 GLU A N 1
ATOM 573 C CA . GLU A 1 73 ? -2.589 19.014 -2.536 1.00 49.81 73 GLU A CA 1
ATOM 574 C C . GLU A 1 73 ? -3.706 19.788 -3.265 1.00 49.81 73 GLU A C 1
ATOM 576 O O . GLU A 1 73 ? -4.880 19.424 -3.193 1.00 49.81 73 GLU A O 1
ATOM 581 N N . THR A 1 74 ? -3.326 20.821 -4.020 1.00 42.75 74 THR A N 1
ATOM 582 C CA . THR A 1 74 ? -4.158 21.572 -4.954 1.00 42.75 74 THR A CA 1
ATOM 583 C C . THR A 1 74 ? -3.454 21.681 -6.307 1.00 42.75 74 THR A C 1
ATOM 585 O O . THR A 1 74 ? -2.478 22.410 -6.469 1.00 42.75 74 THR A O 1
ATOM 588 N N . ALA A 1 75 ? -3.971 20.9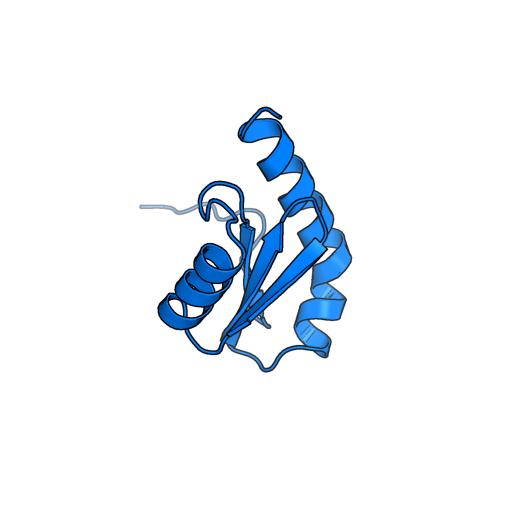77 -7.312 1.00 41.19 75 ALA A N 1
ATOM 589 C CA . ALA A 1 75 ? -3.615 21.212 -8.706 1.00 41.19 75 ALA A CA 1
ATOM 590 C C . ALA A 1 75 ? -4.752 21.992 -9.375 1.00 41.19 75 ALA A C 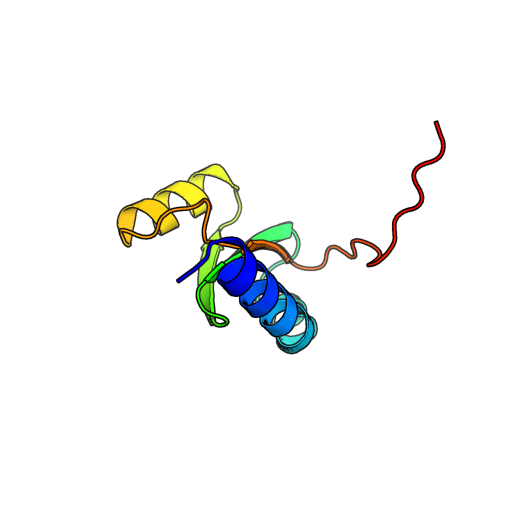1
ATOM 592 O O . ALA A 1 75 ? -5.816 21.437 -9.648 1.00 41.19 75 ALA A O 1
ATOM 593 N N . THR A 1 76 ? -4.542 23.281 -9.645 1.00 42.50 76 THR A N 1
ATOM 594 C CA . THR A 1 76 ? -5.390 24.002 -10.601 1.00 42.50 76 THR A CA 1
ATOM 595 C C . THR A 1 76 ? -4.890 23.658 -11.997 1.00 42.50 76 THR A C 1
ATOM 597 O O . THR A 1 76 ? -3.876 24.187 -12.449 1.00 42.50 76 THR A O 1
ATOM 600 N N . ILE A 1 77 ? -5.571 22.725 -12.660 1.00 48.41 77 ILE A N 1
ATOM 601 C CA . ILE A 1 77 ? -5.297 22.369 -14.053 1.00 48.41 77 ILE A CA 1
ATOM 602 C C . ILE A 1 77 ? -5.982 23.421 -14.928 1.00 48.41 77 ILE A C 1
ATOM 604 O O . ILE A 1 77 ? -7.209 23.465 -14.992 1.00 48.41 77 ILE A O 1
ATOM 608 N N . PHE A 1 78 ? -5.199 24.282 -15.576 1.00 46.25 78 PHE A N 1
ATOM 609 C CA . PHE A 1 78 ? -5.703 25.138 -16.647 1.00 46.25 78 PHE A CA 1
ATOM 610 C C . PHE A 1 78 ? -5.601 24.371 -17.969 1.00 46.25 78 PHE A C 1
ATOM 612 O O . PHE A 1 78 ? -4.527 23.862 -18.298 1.00 46.25 78 PHE A O 1
ATOM 619 N N . VAL A 1 79 ? -6.726 24.265 -18.679 1.00 51.47 79 VAL A N 1
ATOM 620 C CA . VAL A 1 79 ? -6.805 23.815 -20.079 1.00 51.47 79 VAL A CA 1
ATOM 621 C C . VAL A 1 79 ? -6.788 25.005 -21.023 1.00 51.47 79 VAL A C 1
ATOM 623 O O . VAL A 1 79 ? -7.313 26.070 -20.624 1.00 51.47 79 VAL A O 1
#

Foldseek 3Di:
DDLVVLVVLQVVLCVVCQVVLQVPDDFFKKWKTGNSDTDDIDNDPVVVVVSCVVVVHDVSSIDIDTHPDDDPPDDPDDD

Sequence (79 aa):
MDVEQNRAENQAAFRRLKRNIDASYPGGHFVAIHNGQIIADADSFDALHHVILGQGIDPRQTLVVRSQEEYPETATIFV